Protein AF-A0A5K0YJN7-F1 (afdb_monomer_lite)

Secondary structure (DSSP, 8-state):
--HHHHTTS-HHHHHHHHHHHHHHHHHHHHHHHHHS---HHHHTT-

InterPro domains:
  IPR008949 Isoprenoid synthase domain superfamily [G3DSA:1.10.600.10] (1-46)
  IPR008949 Isoprenoid synthase domain superfamily [SSF48576] (2-45)

Structure (mmCIF, N/CA/C/O backbone):
data_AF-A0A5K0YJN7-F1
#
_entry.id   AF-A0A5K0YJN7-F1
#
loop_
_atom_site.group_PDB
_atom_site.id
_atom_site.type_symbol
_atom_site.label_atom_id
_atom_site.label_alt_id
_atom_site.label_comp_id
_atom_site.label_asym_id
_atom_site.label_entity_id
_atom_site.label_seq_id
_atom_site.pdbx_PDB_ins_code
_atom_site.Cartn_x
_atom_site.Cartn_y
_atom_site.Cartn_z
_atom_site.occupancy
_atom_site.B_iso_or_equiv
_atom_site.auth_seq_id
_atom_site.auth_comp_id
_atom_site.auth_asym_id
_atom_site.auth_atom_id
_atom_site.pdbx_PDB_model_num
ATOM 1 N N . LEU A 1 1 ? -9.946 0.039 -5.907 1.00 51.94 1 LEU A N 1
ATOM 2 C CA . LEU A 1 1 ? -9.811 0.843 -4.68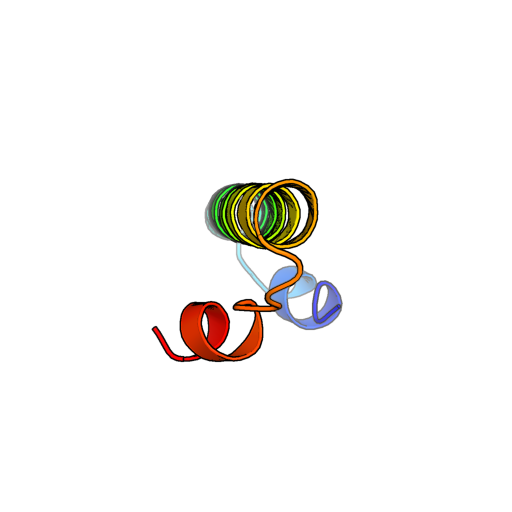0 1.00 51.94 1 LEU A CA 1
ATOM 3 C C . LEU A 1 1 ? -10.826 0.257 -3.722 1.00 51.94 1 LEU A C 1
ATOM 5 O O . LEU A 1 1 ? -12.004 0.423 -3.984 1.00 51.94 1 LEU A O 1
ATOM 9 N N . ASP A 1 2 ? -10.402 -0.496 -2.712 1.00 62.16 2 ASP A N 1
ATOM 10 C CA . ASP A 1 2 ? -11.344 -1.059 -1.734 1.00 62.16 2 ASP A CA 1
ATOM 11 C C . ASP A 1 2 ? -11.498 -0.101 -0.540 1.00 62.16 2 ASP A C 1
ATOM 13 O O . ASP A 1 2 ? -11.418 -0.472 0.626 1.00 62.16 2 ASP A O 1
ATOM 17 N N . LEU A 1 3 ? -11.621 1.200 -0.843 1.00 61.03 3 LEU A N 1
ATOM 18 C CA . LEU A 1 3 ? -11.924 2.215 0.173 1.00 61.03 3 LEU A CA 1
ATOM 19 C C . LEU A 1 3 ? -13.288 1.937 0.814 1.00 61.03 3 LEU A C 1
ATOM 21 O O . LEU A 1 3 ? -13.479 2.284 1.969 1.00 61.03 3 LEU A O 1
ATOM 25 N N . GLN A 1 4 ? -14.180 1.237 0.106 1.00 64.94 4 GLN A N 1
ATOM 26 C CA . GLN A 1 4 ? -15.436 0.741 0.661 1.00 64.94 4 GLN A CA 1
ATOM 27 C C . GLN A 1 4 ? -15.219 -0.282 1.787 1.00 64.94 4 GLN A C 1
ATOM 29 O O . GLN A 1 4 ? -15.935 -0.228 2.783 1.00 64.94 4 GLN A O 1
ATOM 34 N N . ALA A 1 5 ? -14.217 -1.165 1.699 1.00 67.38 5 ALA A N 1
ATOM 35 C CA . ALA A 1 5 ? -13.856 -2.034 2.822 1.00 67.38 5 ALA A CA 1
ATOM 36 C C . ALA A 1 5 ? -13.225 -1.245 3.982 1.00 67.38 5 ALA A C 1
ATOM 38 O O . ALA A 1 5 ? -13.547 -1.480 5.147 1.00 67.38 5 ALA A O 1
ATOM 39 N N . ALA A 1 6 ? -12.382 -0.249 3.676 1.00 72.44 6 ALA A N 1
ATOM 40 C CA . ALA A 1 6 ? -11.854 0.659 4.696 1.00 72.44 6 ALA A CA 1
ATOM 41 C C . ALA A 1 6 ? -12.972 1.479 5.362 1.00 72.44 6 ALA A C 1
ATOM 43 O O . ALA A 1 6 ? -12.858 1.859 6.528 1.00 72.44 6 ALA A O 1
ATOM 44 N N . ASP A 1 7 ? -14.088 1.704 4.667 1.00 76.94 7 ASP A N 1
ATOM 45 C CA . ASP A 1 7 ? -15.224 2.421 5.220 1.00 76.94 7 ASP A CA 1
ATOM 46 C C . ASP A 1 7 ? -15.927 1.683 6.370 1.00 76.94 7 ASP A C 1
ATOM 48 O O . ASP A 1 7 ? -16.632 2.312 7.160 1.00 76.94 7 ASP A O 1
ATOM 52 N N . GLN A 1 8 ? -15.682 0.388 6.536 1.00 84.94 8 GLN A N 1
ATOM 53 C CA . GLN A 1 8 ? -16.217 -0.389 7.655 1.00 84.94 8 GLN A CA 1
ATOM 54 C C . GLN A 1 8 ? -15.303 -0.384 8.891 1.00 84.94 8 GLN A C 1
ATOM 56 O O . GLN A 1 8 ? -15.682 -0.900 9.941 1.00 84.94 8 GLN A O 1
ATOM 61 N N . LEU A 1 9 ? -14.106 0.206 8.796 1.00 86.12 9 LEU A N 1
ATOM 62 C CA . LEU A 1 9 ? -13.152 0.240 9.898 1.00 86.12 9 LEU A CA 1
ATOM 63 C C . LEU A 1 9 ? -13.462 1.365 10.906 1.00 86.12 9 LEU A C 1
ATOM 65 O O . LEU A 1 9 ? -13.885 2.460 10.520 1.00 86.12 9 LEU A O 1
A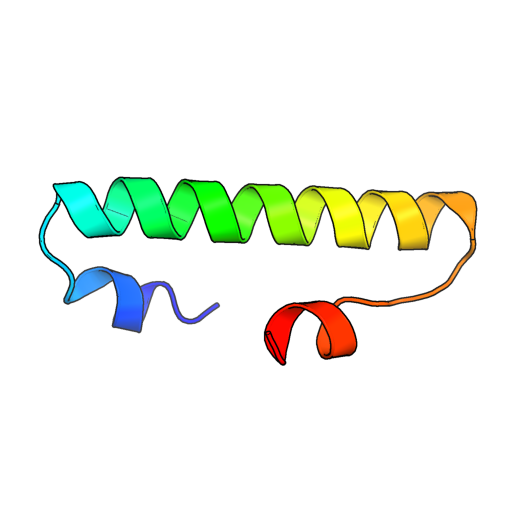TOM 69 N N . PRO A 1 10 ? -13.151 1.152 12.198 1.00 92.06 10 PRO A N 1
ATOM 70 C CA . PRO A 1 10 ? -13.054 2.226 13.181 1.00 92.06 10 PRO A CA 1
ATOM 71 C C . PRO A 1 10 ? -12.163 3.376 12.688 1.00 92.06 10 PRO A C 1
ATOM 73 O O . PRO A 1 10 ? -11.173 3.158 11.988 1.00 92.06 10 PRO A O 1
ATOM 76 N N . GLN A 1 11 ? -12.479 4.611 13.085 1.00 86.50 11 GLN A N 1
ATOM 77 C CA . GLN A 1 11 ? -11.824 5.820 12.565 1.00 86.50 11 GLN A CA 1
ATOM 78 C C . GLN A 1 11 ? -10.290 5.804 12.695 1.00 86.50 11 GLN A C 1
ATOM 80 O O . GLN A 1 11 ? -9.593 6.200 11.763 1.00 86.50 11 GLN A O 1
ATOM 85 N N . SER A 1 12 ? -9.750 5.316 13.815 1.00 84.44 12 SER A N 1
ATOM 86 C CA . SER A 1 12 ? -8.300 5.197 14.023 1.00 84.44 12 SER A CA 1
ATOM 87 C C . SER A 1 12 ? -7.638 4.246 13.017 1.00 84.44 12 SER A C 1
ATOM 89 O O . SER A 1 12 ? -6.561 4.536 12.497 1.00 84.44 12 SER A O 1
ATOM 91 N N . LEU A 1 13 ? -8.311 3.144 12.683 1.00 87.62 13 LEU A N 1
ATOM 92 C CA . LEU A 1 13 ? -7.835 2.151 11.723 1.00 87.62 13 LEU A CA 1
ATOM 93 C C . LEU A 1 13 ? -7.994 2.621 10.274 1.00 87.62 13 LEU A C 1
ATOM 95 O O . LEU A 1 13 ? -7.142 2.305 9.450 1.00 87.62 13 LEU A O 1
ATOM 99 N N . ARG A 1 14 ? -9.012 3.435 9.966 1.00 87.12 14 ARG A N 1
ATOM 100 C CA . ARG A 1 14 ? -9.154 4.096 8.654 1.00 87.12 14 ARG A CA 1
ATOM 101 C C . ARG A 1 14 ? -7.963 4.987 8.327 1.00 87.12 14 ARG A C 1
ATOM 103 O O . ARG A 1 14 ? -7.421 4.903 7.229 1.00 87.12 14 ARG A O 1
ATOM 110 N N . VAL A 1 15 ? -7.549 5.823 9.282 1.00 87.62 15 VAL A N 1
ATOM 111 C CA . VAL A 1 15 ? -6.403 6.728 9.105 1.00 87.62 15 VAL A CA 1
ATOM 112 C C . VAL A 1 15 ? -5.122 5.926 8.891 1.00 87.62 15 VAL A C 1
ATOM 114 O O . VAL A 1 15 ? -4.364 6.216 7.966 1.00 87.62 15 VAL A O 1
ATOM 117 N N . PHE A 1 16 ? -4.912 4.881 9.694 1.00 89.12 16 PHE A N 1
ATOM 118 C CA . PHE A 1 16 ? -3.759 3.997 9.541 1.00 89.12 16 PHE A CA 1
ATOM 119 C C . PHE A 1 16 ? -3.759 3.277 8.184 1.00 89.12 16 PHE A C 1
ATOM 121 O O . PHE A 1 16 ? -2.762 3.313 7.466 1.00 89.12 16 PHE A O 1
ATOM 128 N N . TYR A 1 17 ? -4.893 2.695 7.787 1.00 87.81 17 TYR A N 1
ATOM 129 C CA . TYR A 1 17 ? -5.043 2.008 6.505 1.00 87.81 17 TYR A CA 1
ATOM 130 C C . TYR A 1 17 ? -4.787 2.945 5.319 1.00 87.81 17 TYR A C 1
ATOM 132 O O . TYR A 1 17 ? -4.042 2.597 4.403 1.00 87.81 17 TYR A O 1
ATOM 140 N N . ALA A 1 18 ? -5.350 4.157 5.350 1.00 88.06 18 ALA A N 1
ATOM 141 C CA . ALA A 1 18 ? -5.136 5.158 4.311 1.00 88.06 18 ALA A CA 1
ATOM 142 C C . ALA A 1 18 ? -3.661 5.572 4.213 1.00 88.06 18 ALA A C 1
ATOM 144 O O . ALA A 1 18 ? -3.131 5.673 3.106 1.00 88.06 18 ALA A O 1
ATOM 145 N N . ALA A 1 19 ? -2.983 5.768 5.350 1.00 91.75 19 ALA A N 1
ATOM 146 C CA . ALA A 1 19 ? -1.560 6.089 5.376 1.00 91.75 19 ALA A CA 1
ATOM 147 C C . ALA A 1 19 ? -0.724 4.971 4.735 1.00 91.75 19 ALA A C 1
ATOM 149 O O . ALA A 1 19 ? 0.035 5.239 3.803 1.00 91.75 19 ALA A O 1
ATOM 150 N N . VAL A 1 20 ? -0.927 3.718 5.157 1.00 91.69 20 VAL A N 1
ATOM 151 C CA . VAL A 1 20 ? -0.209 2.557 4.607 1.00 91.69 20 VAL A CA 1
ATOM 152 C C . VAL A 1 20 ? -0.471 2.410 3.108 1.00 91.69 20 VAL A C 1
ATOM 154 O O . VAL A 1 20 ? 0.471 2.320 2.322 1.00 91.69 20 VAL A O 1
ATOM 157 N N . TYR A 1 21 ? -1.736 2.452 2.683 1.00 89.19 21 TYR A N 1
ATOM 158 C CA . TYR A 1 21 ? -2.113 2.318 1.275 1.00 89.19 21 TYR A CA 1
ATOM 159 C C . TYR A 1 21 ? -1.485 3.412 0.399 1.00 89.19 21 TYR A C 1
ATOM 161 O O . TYR A 1 21 ? -0.931 3.122 -0.668 1.00 89.19 21 TYR A O 1
ATOM 169 N N . ASN A 1 22 ? -1.539 4.667 0.852 1.00 91.69 22 ASN A N 1
ATOM 170 C CA . ASN A 1 22 ? -0.974 5.796 0.118 1.00 91.69 22 ASN A CA 1
ATOM 171 C C . ASN A 1 22 ? 0.549 5.686 0.008 1.00 91.69 22 ASN A C 1
ATOM 173 O O . ASN A 1 22 ? 1.088 5.842 -1.090 1.00 91.69 22 ASN A O 1
ATOM 177 N N . THR A 1 23 ? 1.240 5.350 1.100 1.00 94.62 23 THR A N 1
ATOM 178 C CA . THR A 1 23 ? 2.695 5.162 1.087 1.00 94.62 23 THR A CA 1
ATOM 179 C C . THR A 1 23 ? 3.103 4.001 0.176 1.00 94.62 23 THR A C 1
ATOM 181 O O . THR A 1 23 ? 4.005 4.167 -0.647 1.00 94.62 23 THR A O 1
ATOM 184 N N . THR A 1 24 ? 2.403 2.864 0.230 1.00 93.69 24 THR A N 1
ATOM 185 C CA . THR A 1 24 ? 2.657 1.713 -0.653 1.00 93.69 24 THR A CA 1
ATOM 186 C C . THR A 1 24 ? 2.501 2.070 -2.132 1.00 93.69 24 THR A C 1
ATOM 188 O O . THR A 1 24 ? 3.346 1.709 -2.960 1.00 93.69 24 THR A O 1
ATOM 191 N N . ASN A 1 25 ? 1.457 2.823 -2.486 1.00 92.69 25 ASN A N 1
ATOM 192 C CA . ASN A 1 25 ? 1.266 3.274 -3.865 1.00 92.69 25 ASN A CA 1
ATOM 193 C C . ASN A 1 25 ? 2.324 4.295 -4.287 1.00 92.69 25 ASN A C 1
ATOM 195 O O . ASN A 1 25 ? 2.797 4.240 -5.420 1.00 92.69 25 ASN A O 1
ATOM 199 N N . GLN A 1 26 ? 2.737 5.196 -3.392 1.00 96.44 26 GLN A N 1
ATOM 200 C CA . GLN A 1 26 ? 3.791 6.167 -3.680 1.00 96.44 26 GLN A CA 1
ATOM 201 C C . GLN A 1 26 ? 5.138 5.476 -3.949 1.00 96.44 26 GLN A C 1
ATOM 203 O O . GLN A 1 26 ? 5.852 5.853 -4.884 1.00 96.44 2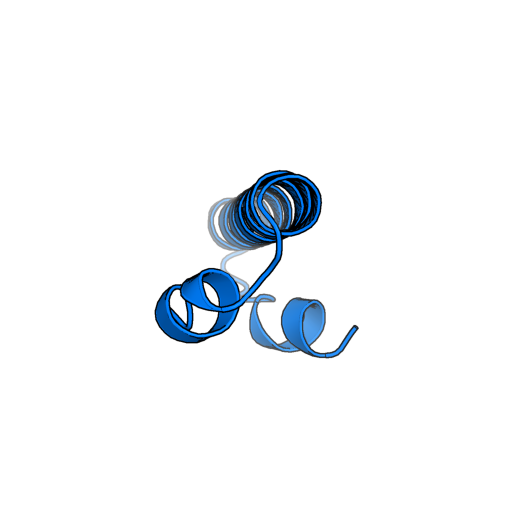6 GLN A O 1
ATOM 208 N N . ILE A 1 27 ? 5.467 4.430 -3.185 1.00 95.44 27 ILE A N 1
ATOM 209 C CA . ILE A 1 27 ? 6.651 3.590 -3.421 1.00 95.44 27 ILE A CA 1
ATOM 210 C C . ILE A 1 27 ? 6.533 2.877 -4.771 1.00 95.44 27 ILE A C 1
ATOM 212 O O . ILE A 1 27 ? 7.435 2.988 -5.604 1.00 95.44 27 ILE A O 1
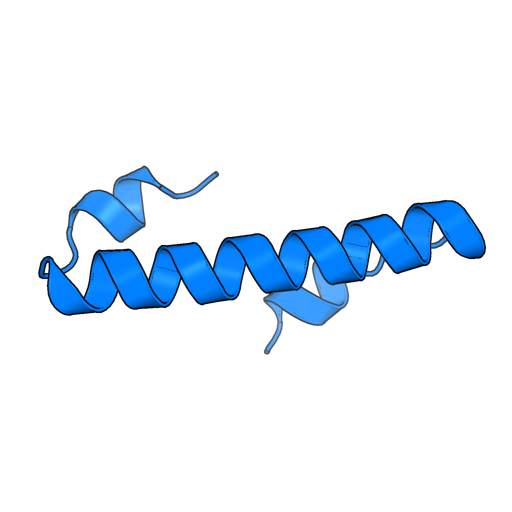ATOM 216 N N . SER A 1 28 ? 5.402 2.213 -5.025 1.00 95.31 28 SER A N 1
ATOM 217 C CA . SER A 1 28 ? 5.165 1.477 -6.277 1.00 95.31 28 SER A CA 1
ATOM 218 C C . SER A 1 28 ? 5.264 2.394 -7.498 1.00 95.31 28 SER A C 1
ATOM 220 O O . SER A 1 28 ? 5.925 2.063 -8.482 1.00 95.31 28 SER A O 1
ATOM 222 N N . TYR A 1 29 ? 4.699 3.599 -7.403 1.00 95.81 29 TYR A N 1
ATOM 223 C CA . TYR A 1 29 ? 4.784 4.615 -8.445 1.00 95.81 29 TYR A CA 1
ATOM 224 C C . TYR A 1 29 ? 6.212 5.130 -8.647 1.00 95.81 29 TYR A C 1
ATOM 226 O O . TYR A 1 29 ? 6.645 5.325 -9.782 1.00 95.81 29 TYR A O 1
ATOM 234 N N . THR A 1 30 ? 6.975 5.318 -7.569 1.00 97.69 30 THR A N 1
ATOM 235 C CA . THR A 1 30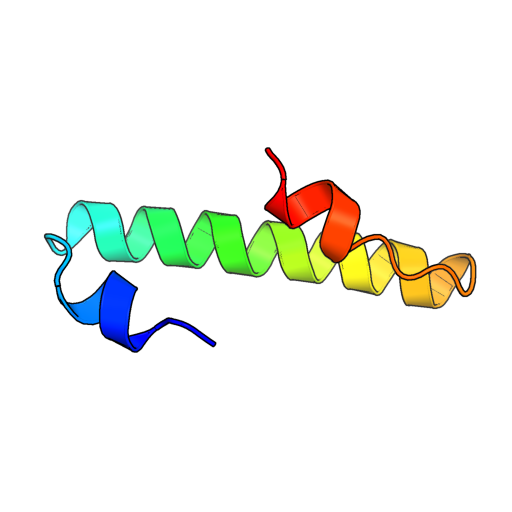 ? 8.382 5.739 -7.660 1.00 97.69 30 THR A CA 1
ATOM 236 C C . THR A 1 30 ? 9.220 4.701 -8.404 1.00 97.69 30 THR A C 1
ATOM 238 O O . THR A 1 30 ? 10.024 5.061 -9.267 1.00 97.69 30 THR A O 1
ATOM 241 N N . VAL A 1 31 ? 9.007 3.416 -8.116 1.00 97.19 31 VAL A N 1
ATOM 242 C CA . VAL A 1 31 ? 9.686 2.312 -8.808 1.00 97.19 31 VAL A CA 1
ATOM 243 C C . VAL A 1 31 ? 9.271 2.251 -10.276 1.00 97.19 31 VAL A C 1
ATOM 245 O O . VAL A 1 31 ? 10.141 2.172 -11.145 1.00 97.19 31 VAL A O 1
ATOM 248 N N . LEU A 1 32 ? 7.976 2.389 -10.568 1.00 96.56 32 LEU A N 1
ATOM 249 C CA . LEU A 1 32 ? 7.473 2.438 -11.939 1.00 96.56 32 LEU A CA 1
ATOM 250 C C . LEU A 1 32 ? 8.100 3.596 -12.728 1.00 96.56 32 LEU A C 1
ATOM 252 O O . LEU A 1 32 ? 8.592 3.392 -13.834 1.00 96.56 32 LEU A O 1
ATOM 256 N N . ARG A 1 33 ? 8.151 4.799 -12.146 1.00 97.31 33 ARG A N 1
ATOM 257 C CA . ARG A 1 33 ? 8.716 5.996 -12.791 1.00 97.31 33 ARG A CA 1
ATOM 258 C C . ARG A 1 33 ? 10.215 5.893 -13.051 1.00 97.31 33 ARG A C 1
ATOM 260 O O . ARG A 1 33 ? 10.678 6.435 -14.048 1.00 97.31 33 ARG A O 1
ATOM 267 N N . ARG A 1 34 ? 10.973 5.253 -12.158 1.00 97.88 34 ARG A N 1
ATOM 268 C CA . ARG A 1 34 ? 12.440 5.153 -12.271 1.00 97.88 34 ARG A CA 1
ATOM 269 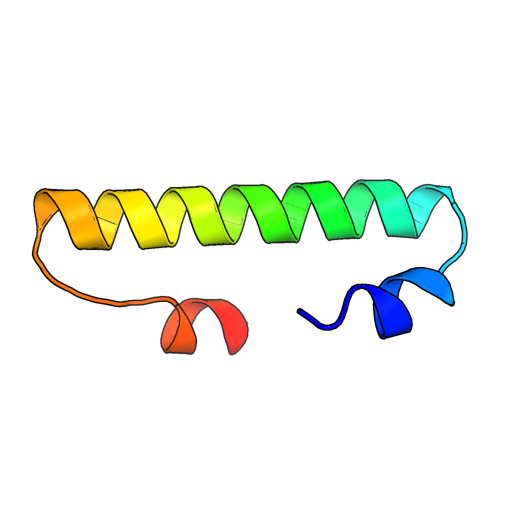C C . ARG A 1 34 ? 12.904 3.963 -13.099 1.00 97.88 34 ARG A C 1
ATOM 271 O O . ARG A 1 34 ? 13.943 4.045 -13.742 1.00 97.88 34 ARG A O 1
ATOM 278 N N . HIS A 1 35 ? 12.165 2.859 -13.050 1.00 96.56 35 HIS A N 1
ATOM 279 C CA . HIS A 1 35 ? 12.628 1.572 -13.570 1.00 96.56 35 HIS A CA 1
ATOM 280 C C . HIS A 1 35 ? 11.676 0.941 -14.589 1.00 96.56 35 HIS A C 1
ATOM 282 O O . HIS A 1 35 ? 11.986 -0.127 -15.108 1.00 96.56 35 HIS A O 1
ATOM 288 N N . GLY A 1 36 ? 10.514 1.548 -14.856 1.00 96.19 36 GLY A N 1
ATOM 289 C CA . GLY A 1 36 ? 9.504 0.992 -15.763 1.00 96.19 36 GLY A CA 1
ATOM 290 C C . GLY A 1 36 ? 8.867 -0.307 -15.259 1.00 96.19 36 GLY A C 1
ATOM 291 O O . GLY A 1 36 ? 8.255 -1.027 -16.040 1.00 96.19 36 GLY A O 1
ATOM 292 N N . ARG A 1 37 ? 9.030 -0.638 -13.970 1.00 95.50 37 ARG A N 1
ATOM 293 C CA . ARG A 1 37 ? 8.529 -1.879 -13.364 1.00 95.50 37 ARG A CA 1
ATOM 294 C C . ARG A 1 37 ? 7.360 -1.591 -12.434 1.00 95.50 37 ARG A C 1
ATOM 296 O O . ARG A 1 37 ? 7.506 -0.821 -11.488 1.00 95.50 37 ARG A O 1
ATOM 303 N N . ASP A 1 38 ? 6.234 -2.254 -12.670 1.00 93.69 38 ASP A N 1
ATOM 304 C CA . ASP A 1 38 ? 5.111 -2.260 -11.736 1.00 93.69 38 ASP A CA 1
ATOM 305 C C . ASP A 1 38 ? 5.322 -3.341 -10.667 1.00 93.69 38 ASP A C 1
ATOM 307 O O . ASP A 1 38 ? 5.376 -4.535 -10.965 1.00 93.69 38 ASP A O 1
ATOM 311 N N . ILE A 1 39 ? 5.456 -2.909 -9.412 1.00 94.19 39 ILE A N 1
ATOM 312 C CA . ILE A 1 39 ? 5.625 -3.783 -8.242 1.00 94.19 39 ILE A CA 1
ATOM 313 C C . ILE A 1 39 ? 4.384 -3.817 -7.341 1.00 94.19 39 ILE A C 1
ATOM 315 O O . ILE A 1 39 ? 4.411 -4.439 -6.277 1.00 94.19 39 ILE A O 1
ATOM 319 N N . THR A 1 40 ? 3.285 -3.178 -7.750 1.00 91.88 40 THR A N 1
ATOM 320 C CA . THR A 1 40 ? 2.066 -3.036 -6.936 1.00 91.88 40 THR A CA 1
ATOM 321 C C . THR A 1 40 ? 1.516 -4.399 -6.505 1.00 91.88 40 THR A C 1
ATOM 323 O O . THR A 1 40 ? 1.075 -4.569 -5.370 1.00 91.88 40 THR A O 1
ATOM 326 N N . SER A 1 41 ? 1.585 -5.402 -7.385 1.00 87.00 41 SER A N 1
ATOM 327 C CA . SER A 1 41 ? 1.140 -6.774 -7.104 1.00 87.00 41 SER A CA 1
ATOM 328 C C . SER A 1 41 ? 1.994 -7.495 -6.056 1.00 87.00 41 SER A C 1
ATOM 330 O O . SER A 1 41 ? 1.462 -8.288 -5.283 1.00 87.00 41 SER A O 1
ATOM 332 N N . HIS A 1 42 ? 3.297 -7.203 -5.991 1.00 86.94 42 HIS A N 1
ATOM 333 C CA . HIS A 1 42 ? 4.182 -7.727 -4.948 1.00 86.94 42 HIS A CA 1
ATOM 334 C C . HIS A 1 42 ? 3.925 -7.046 -3.608 1.00 86.94 42 HIS A C 1
ATOM 336 O O . HIS A 1 42 ? 3.934 -7.705 -2.575 1.00 86.94 42 HIS A O 1
ATOM 342 N N . MET A 1 43 ? 3.654 -5.742 -3.625 1.00 85.62 43 MET A N 1
ATOM 343 C CA . MET A 1 43 ? 3.430 -4.975 -2.402 1.00 85.62 43 MET A CA 1
ATOM 344 C C . MET A 1 43 ? 2.080 -5.268 -1.745 1.00 85.62 43 MET A C 1
ATOM 346 O O . MET A 1 43 ? 1.972 -5.193 -0.531 1.00 85.62 43 MET A O 1
ATOM 350 N N . ARG A 1 44 ? 1.057 -5.635 -2.526 1.00 81.38 44 ARG A N 1
ATOM 351 C CA . ARG A 1 44 ? -0.270 -6.021 -2.008 1.00 81.38 44 ARG A CA 1
ATOM 352 C C . ARG A 1 44 ? -0.343 -7.441 -1.444 1.00 81.38 44 ARG A C 1
ATOM 354 O O . ARG A 1 44 ? -1.388 -7.831 -0.940 1.00 81.38 44 ARG A O 1
ATOM 361 N N . ARG A 1 45 ? 0.716 -8.234 -1.613 1.00 72.06 45 ARG A N 1
ATOM 362 C CA . ARG A 1 45 ? 0.793 -9.618 -1.126 1.00 72.06 45 ARG A CA 1
ATOM 363 C C . ARG A 1 45 ? 1.298 -9.725 0.314 1.00 72.06 45 ARG A C 1
ATOM 365 O O . ARG A 1 45 ? 1.246 -10.822 0.860 1.00 72.06 45 ARG A O 1
ATOM 372 N N . VAL A 1 46 ? 1.820 -8.627 0.860 1.00 50.81 46 VAL A N 1
ATOM 373 C CA . VAL A 1 46 ? 2.330 -8.500 2.232 1.00 50.81 46 VAL A CA 1
ATOM 374 C C . VAL A 1 46 ? 1.214 -7.982 3.125 1.00 50.81 46 VAL A C 1
ATOM 376 O O . VAL A 1 46 ? 1.088 -8.511 4.247 1.00 50.81 46 VAL A O 1
#

Organism: NCBI:txid210225

Radius of gyration: 12.24 Å; chains: 1; bounding box: 29×16×30 Å

pLDDT: mean 86.2, std 12.07, range [50.81, 97.88]

Sequence (46 aa):
LDLQAADQLPQSLRVFYAAVYNTTNQISYTVLRRHGRDITSHMRRV

Foldseek 3Di:
DVVVVLVPDDPVVSVVVVVLVVVLVVVQVVCCVPPVDRCSVVSVVD